Protein AF-A0A7C7MX65-F1 (afdb_monomer_lite)

Foldseek 3Di:
DDPDPPDPPPQQFDWADDPPDTDTDGLVQFDDWFFDPQWIWTQGPVGIGIDSHGPVVVVVVDDCVSDDDPDPGD

Structure (mmCIF, N/CA/C/O backbone):
data_AF-A0A7C7MX65-F1
#
_entry.id   AF-A0A7C7MX65-F1
#
loop_
_atom_site.group_PDB
_atom_site.id
_atom_site.type_symbol
_atom_site.label_atom_id
_atom_site.label_alt_id
_atom_site.label_comp_id
_atom_site.label_asym_id
_atom_site.label_entity_id
_atom_site.label_seq_id
_atom_site.pdbx_PDB_ins_code
_atom_site.Cartn_x
_atom_site.Cartn_y
_atom_site.Cartn_z
_atom_site.occupancy
_atom_site.B_iso_or_equiv
_atom_site.auth_seq_id
_atom_site.auth_comp_id
_atom_site.auth_asym_id
_atom_site.auth_atom_id
_atom_site.pdbx_PDB_model_num
ATOM 1 N N . MET A 1 1 ? 1.117 35.053 -7.537 1.00 39.41 1 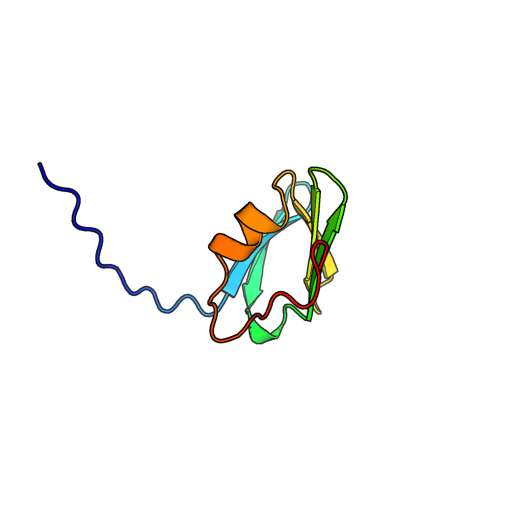MET A N 1
ATOM 2 C CA . MET A 1 1 ? 0.050 34.050 -7.755 1.00 39.41 1 MET A CA 1
ATOM 3 C C . MET A 1 1 ? 0.175 32.986 -6.669 1.00 39.41 1 MET A C 1
ATOM 5 O O . MET A 1 1 ? 1.143 32.240 -6.680 1.00 39.41 1 MET A O 1
ATOM 9 N N . LYS A 1 2 ? -0.709 32.995 -5.664 1.00 36.50 2 LYS A N 1
ATOM 10 C CA . LYS A 1 2 ? -0.675 32.058 -4.528 1.00 36.50 2 LYS A CA 1
ATOM 11 C C . LYS A 1 2 ? -1.483 30.812 -4.910 1.00 36.50 2 LYS A C 1
ATOM 13 O O . LYS A 1 2 ? -2.685 30.931 -5.128 1.00 36.50 2 LYS A O 1
ATOM 18 N N . LYS A 1 3 ? -0.844 29.645 -5.038 1.00 35.94 3 LYS A N 1
ATOM 19 C CA . LYS A 1 3 ? -1.552 28.368 -5.230 1.00 35.94 3 LYS A CA 1
ATOM 20 C C . LYS A 1 3 ? -2.139 27.931 -3.884 1.00 35.94 3 LYS A C 1
ATOM 22 O O . LYS A 1 3 ? -1.488 27.238 -3.115 1.00 35.94 3 LYS A O 1
ATOM 27 N N . ASN A 1 4 ? -3.356 28.387 -3.600 1.00 38.88 4 ASN A N 1
ATOM 28 C CA . ASN A 1 4 ? -4.211 27.813 -2.566 1.00 38.88 4 ASN A CA 1
ATOM 29 C C . ASN A 1 4 ? -4.862 26.558 -3.158 1.00 38.88 4 ASN A C 1
ATOM 31 O O . ASN A 1 4 ? -5.817 26.668 -3.921 1.00 38.88 4 ASN A O 1
ATOM 35 N N . THR A 1 5 ? -4.360 25.372 -2.829 1.00 41.00 5 THR A N 1
ATOM 36 C CA . THR A 1 5 ? -5.058 24.112 -3.124 1.00 41.00 5 THR A CA 1
ATOM 37 C C . THR A 1 5 ? -5.647 23.552 -1.838 1.00 41.00 5 THR A C 1
ATOM 39 O O . THR A 1 5 ? -5.227 22.512 -1.34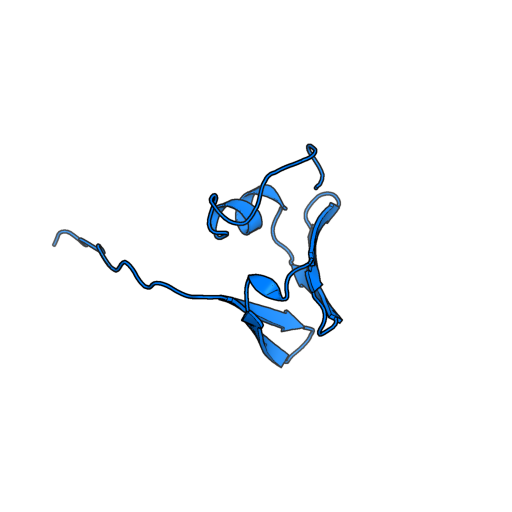2 1.00 41.00 5 THR A O 1
ATOM 42 N N . ASN A 1 6 ? -6.652 24.251 -1.305 1.00 48.09 6 ASN A N 1
ATOM 43 C CA . ASN A 1 6 ? -7.685 23.593 -0.512 1.00 48.09 6 ASN A CA 1
ATOM 44 C C . ASN A 1 6 ? -8.561 22.816 -1.499 1.00 48.09 6 ASN A C 1
ATOM 46 O O . ASN A 1 6 ? -9.522 23.349 -2.045 1.00 48.09 6 ASN A O 1
ATOM 50 N N . SER A 1 7 ? -8.198 21.568 -1.765 1.00 44.44 7 SER A N 1
ATOM 51 C CA . SER A 1 7 ? -9.102 20.605 -2.383 1.00 44.44 7 SER A CA 1
ATOM 52 C C . SER A 1 7 ? -9.128 19.395 -1.472 1.00 44.44 7 SER A C 1
ATOM 54 O O . SER A 1 7 ? -8.281 18.509 -1.553 1.00 44.44 7 SER A O 1
ATOM 56 N N . VAL A 1 8 ? -10.084 19.411 -0.544 1.00 48.06 8 VAL A N 1
ATOM 57 C CA . VAL A 1 8 ? -10.510 18.231 0.205 1.00 48.06 8 VAL A CA 1
ATOM 58 C C . VAL A 1 8 ? -11.203 17.319 -0.805 1.00 48.06 8 VAL A C 1
ATOM 60 O O . VAL A 1 8 ? -12.424 17.245 -0.870 1.00 48.06 8 VAL A O 1
ATOM 63 N N . ASN A 1 9 ? -10.421 16.670 -1.662 1.00 45.69 9 ASN A N 1
ATOM 64 C CA . ASN A 1 9 ? -10.915 15.526 -2.396 1.00 45.69 9 ASN A CA 1
ATOM 65 C C . ASN A 1 9 ? -10.911 14.380 -1.397 1.00 45.69 9 ASN A C 1
ATOM 67 O O . ASN A 1 9 ? -9.856 13.883 -1.012 1.00 45.69 9 ASN A O 1
ATOM 71 N N . SER A 1 10 ? -12.098 13.984 -0.948 1.00 55.69 10 SER A N 1
ATOM 72 C CA . SER A 1 10 ? -12.315 12.725 -0.241 1.00 55.69 10 SER A CA 1
ATOM 73 C C . SER A 1 10 ? -12.083 11.563 -1.212 1.00 55.69 10 SER A C 1
ATOM 75 O O . SER A 1 10 ? -13.014 10.842 -1.568 1.00 55.69 10 SER A O 1
ATOM 77 N N . THR A 1 11 ? -10.858 11.410 -1.718 1.00 61.88 11 THR A N 1
ATOM 78 C CA . THR A 1 11 ? -10.472 10.225 -2.473 1.00 61.88 11 THR A CA 1
ATOM 79 C C . THR A 1 11 ? -10.604 9.046 -1.520 1.00 61.88 11 THR A C 1
ATOM 81 O O . THR A 1 11 ? -10.004 9.017 -0.452 1.00 61.88 11 THR A O 1
ATOM 84 N N . LYS A 1 12 ? -11.469 8.088 -1.859 1.00 83.44 12 LYS A N 1
ATOM 85 C CA . LYS A 1 12 ? -11.687 6.869 -1.062 1.00 83.44 12 LYS A CA 1
ATOM 86 C C . LYS A 1 12 ? -10.694 5.760 -1.429 1.00 83.44 12 LYS A C 1
ATOM 88 O O . LYS A 1 12 ? -10.914 4.608 -1.074 1.00 83.44 12 LYS A O 1
ATOM 93 N N . GLY A 1 13 ? -9.635 6.104 -2.155 1.00 85.88 13 GLY A N 1
ATOM 94 C CA . GLY A 1 13 ? -8.679 5.185 -2.754 1.00 85.88 13 GLY A CA 1
ATOM 95 C C . GLY A 1 13 ? -7.596 5.921 -3.533 1.00 85.88 13 GLY A C 1
ATOM 96 O O . GLY A 1 13 ? -7.618 7.153 -3.633 1.00 85.88 13 GLY A O 1
ATOM 97 N N . MET A 1 14 ? -6.675 5.154 -4.103 1.00 85.44 14 MET A N 1
ATOM 98 C CA . MET A 1 14 ? -5.528 5.631 -4.872 1.00 85.44 14 MET A CA 1
ATOM 99 C C . MET A 1 14 ? -5.301 4.772 -6.114 1.00 85.44 14 MET A C 1
ATOM 101 O O . MET A 1 14 ? -5.731 3.625 -6.183 1.00 85.44 14 MET A O 1
ATOM 105 N N . TYR A 1 15 ? -4.629 5.348 -7.107 1.00 85.44 15 TYR A N 1
ATOM 106 C CA . TYR A 1 15 ? -4.226 4.616 -8.300 1.00 85.44 15 TYR A CA 1
ATOM 107 C C . TYR A 1 15 ? -2.906 3.896 -8.038 1.00 85.44 15 TYR A C 1
ATOM 109 O O . TYR A 1 15 ? -1.894 4.549 -7.775 1.00 85.44 15 TYR A O 1
ATOM 117 N N . LEU A 1 16 ? -2.933 2.568 -8.124 1.00 85.06 16 LEU A N 1
ATOM 118 C CA . LEU A 1 16 ? -1.777 1.699 -8.004 1.00 85.06 16 LEU A CA 1
ATOM 119 C C . LEU A 1 16 ? -1.287 1.277 -9.387 1.00 85.06 16 LEU A C 1
ATOM 121 O O . LEU A 1 16 ? -2.070 0.859 -10.239 1.00 85.06 16 LEU A O 1
ATOM 125 N N . LYS A 1 17 ? 0.017 1.419 -9.635 1.00 80.62 17 LYS A N 1
ATOM 126 C CA . LYS A 1 17 ? 0.634 0.988 -10.892 1.00 80.62 17 LYS A CA 1
ATOM 127 C C . LYS A 1 17 ? 1.155 -0.437 -10.732 1.00 80.62 17 LYS A C 1
ATOM 129 O O . LYS A 1 17 ? 1.948 -0.700 -9.835 1.00 80.62 17 LYS A O 1
ATOM 134 N N . ASN A 1 18 ? 0.742 -1.335 -11.619 1.00 77.00 18 ASN A N 1
ATOM 135 C CA . ASN A 1 18 ? 1.281 -2.684 -11.732 1.00 77.00 18 ASN A CA 1
ATOM 136 C C . ASN A 1 18 ? 1.798 -2.895 -13.157 1.00 77.00 18 ASN A C 1
ATOM 138 O O . ASN A 1 18 ? 1.011 -2.924 -14.105 1.00 77.00 18 ASN A O 1
ATOM 142 N N . ASN A 1 19 ? 3.119 -3.011 -13.311 1.00 72.31 19 ASN A N 1
ATOM 143 C CA . ASN A 1 19 ? 3.799 -3.067 -14.608 1.00 72.31 19 ASN A CA 1
ATOM 144 C C . ASN A 1 19 ? 3.384 -1.895 -15.526 1.00 72.31 19 ASN A C 1
ATOM 146 O O . ASN A 1 19 ? 3.811 -0.761 -15.298 1.00 72.31 19 ASN A O 1
ATOM 150 N N . ASP A 1 20 ? 2.518 -2.150 -16.511 1.00 75.88 20 ASP A N 1
ATOM 151 C CA . ASP A 1 20 ? 2.013 -1.173 -17.488 1.00 75.88 20 ASP A CA 1
ATOM 152 C C . ASP A 1 20 ? 0.559 -0.736 -17.246 1.00 75.88 20 ASP A C 1
ATOM 154 O O . ASP A 1 20 ? 0.038 0.131 -17.949 1.00 75.88 20 ASP A O 1
ATOM 158 N N . HIS A 1 21 ? -0.101 -1.299 -16.234 1.00 79.12 21 HIS A N 1
ATOM 159 C CA . HIS A 1 21 ? -1.493 -1.006 -15.921 1.00 79.12 21 HIS A CA 1
ATOM 160 C C . HIS A 1 21 ? -1.601 -0.115 -14.686 1.00 79.12 21 HIS A C 1
ATOM 162 O O . HIS A 1 21 ? -0.945 -0.334 -13.668 1.00 79.12 21 HIS A O 1
ATOM 168 N N . LEU A 1 22 ? -2.446 0.909 -14.789 1.00 84.06 22 LEU A N 1
ATOM 169 C CA . LEU A 1 22 ? -2.856 1.734 -13.662 1.00 84.06 22 LEU A CA 1
ATOM 170 C C . LEU A 1 22 ? -4.231 1.251 -13.203 1.00 84.06 22 LEU A C 1
ATOM 172 O O . LEU A 1 22 ? -5.186 1.279 -13.978 1.00 84.06 22 LEU A O 1
ATOM 176 N N . GLU A 1 23 ? -4.334 0.830 -11.953 1.00 86.38 23 GLU A N 1
ATOM 177 C CA . GLU A 1 23 ? -5.565 0.317 -11.364 1.00 86.38 23 GLU A CA 1
ATOM 178 C C . GLU A 1 23 ? -6.000 1.207 -10.202 1.00 86.38 23 GLU A C 1
ATOM 180 O O . GLU A 1 23 ? -5.182 1.636 -9.395 1.00 86.38 23 GLU A O 1
ATOM 185 N N . TYR A 1 24 ? -7.292 1.519 -10.108 1.00 88.50 24 TYR A N 1
ATOM 186 C CA . TYR A 1 24 ? -7.820 2.260 -8.966 1.00 88.50 24 TYR A CA 1
ATOM 187 C C . TYR A 1 24 ? -8.174 1.297 -7.834 1.00 88.50 24 TYR A C 1
ATOM 189 O O . TYR A 1 24 ? -9.056 0.458 -8.000 1.00 88.50 24 TYR A O 1
ATOM 197 N N . VAL A 1 25 ? -7.543 1.463 -6.671 1.00 88.31 25 VAL A N 1
ATOM 198 C CA . VAL A 1 25 ? -7.787 0.635 -5.486 1.00 88.31 25 VAL A CA 1
ATOM 199 C C . VAL A 1 25 ? -8.346 1.491 -4.356 1.00 88.31 25 VAL A C 1
ATOM 201 O O . VAL A 1 25 ? -7.777 2.516 -3.973 1.00 88.31 25 VAL A O 1
ATOM 204 N N . GLY A 1 26 ? -9.487 1.069 -3.810 1.00 90.88 26 GLY A N 1
ATOM 205 C CA . GLY A 1 26 ? -10.094 1.692 -2.639 1.00 90.88 26 GLY A CA 1
ATOM 206 C C . GLY A 1 26 ? -9.234 1.494 -1.390 1.00 90.88 26 GLY A C 1
ATOM 207 O O . GLY A 1 26 ? -8.715 0.408 -1.160 1.00 90.88 26 GLY A O 1
ATOM 208 N N . PHE A 1 27 ? -9.133 2.506 -0.527 1.00 89.31 27 PHE A N 1
ATOM 209 C CA . PHE A 1 27 ? -8.433 2.384 0.756 1.00 89.31 27 PHE A CA 1
ATOM 210 C C . PHE A 1 27 ? -8.932 1.217 1.628 1.00 89.31 27 PHE A C 1
ATOM 212 O O . PHE A 1 27 ? -8.087 0.562 2.225 1.00 89.31 27 PHE A O 1
ATOM 219 N N . PRO A 1 28 ? -10.242 0.887 1.678 1.00 89.25 28 PRO A N 1
ATOM 220 C CA . PRO A 1 28 ? -10.729 -0.289 2.412 1.00 89.25 28 PRO A CA 1
ATOM 221 C C . PRO A 1 28 ? -10.305 -1.647 1.826 1.00 89.25 28 PRO A C 1
ATOM 223 O O . PRO A 1 28 ? -10.503 -2.680 2.469 1.00 89.25 28 PRO A O 1
ATOM 226 N N . ASP A 1 29 ? -9.788 -1.666 0.597 1.00 90.94 29 ASP A N 1
ATOM 227 C CA . ASP A 1 29 ? -9.294 -2.875 -0.065 1.00 90.94 29 ASP A CA 1
ATOM 228 C C . ASP A 1 29 ? -7.776 -3.026 0.046 1.00 90.94 29 ASP A C 1
ATOM 230 O O . ASP A 1 29 ? -7.260 -4.110 -0.228 1.00 90.94 29 ASP A O 1
ATOM 234 N N . ILE A 1 30 ? -7.078 -1.983 0.506 1.00 91.81 30 ILE A N 1
ATOM 235 C CA . ILE A 1 30 ? -5.672 -2.055 0.898 1.00 91.81 30 ILE A CA 1
ATOM 236 C C . ILE A 1 30 ? -5.599 -2.698 2.283 1.00 91.81 30 ILE A C 1
ATOM 238 O O . ILE A 1 30 ? -6.210 -2.224 3.239 1.00 91.81 30 ILE A O 1
ATOM 242 N N . LEU A 1 31 ? -4.845 -3.786 2.384 1.00 91.50 31 LEU A N 1
ATOM 243 C CA . LEU A 1 31 ? -4.684 -4.560 3.610 1.00 91.50 31 LEU A CA 1
ATOM 244 C C . LEU A 1 31 ? -3.558 -3.986 4.468 1.00 91.50 31 LEU A C 1
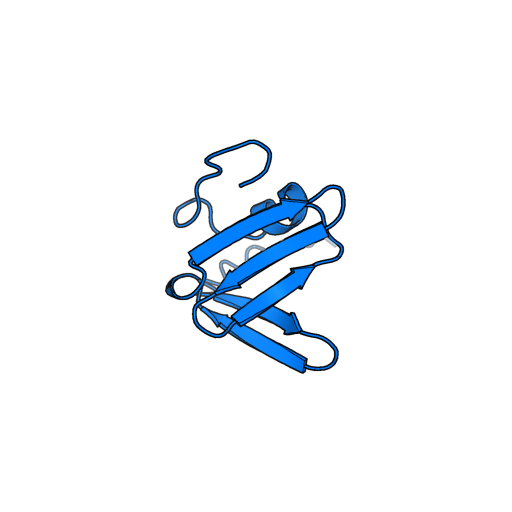ATOM 246 O O . LEU A 1 31 ? -3.757 -3.703 5.646 1.00 91.50 31 LEU A O 1
ATOM 250 N N . TYR A 1 32 ? -2.375 -3.820 3.878 1.00 90.38 32 TYR A N 1
ATOM 251 C CA . TYR A 1 32 ? -1.207 -3.232 4.528 1.00 90.38 32 TYR A CA 1
ATOM 252 C C . TYR A 1 32 ? -0.162 -2.826 3.488 1.00 90.38 32 TYR A C 1
ATOM 254 O O . TYR A 1 32 ? -0.241 -3.185 2.311 1.00 90.38 32 TYR A O 1
ATOM 262 N N . LEU A 1 33 ? 0.831 -2.065 3.936 1.00 90.94 33 LEU A N 1
ATOM 263 C CA . LEU A 1 33 ? 1.995 -1.704 3.145 1.00 90.94 33 LEU A CA 1
ATOM 264 C C . LEU A 1 33 ? 3.235 -2.317 3.789 1.00 90.94 33 LEU A C 1
ATOM 266 O O . LEU A 1 33 ? 3.287 -2.508 5.003 1.00 90.94 33 LEU A O 1
ATOM 270 N N . LYS A 1 34 ? 4.231 -2.645 2.973 1.00 90.06 34 LYS A N 1
ATOM 271 C CA . LYS A 1 34 ? 5.518 -3.161 3.436 1.00 90.06 34 LYS A CA 1
ATOM 272 C C . LYS A 1 34 ? 6.634 -2.408 2.738 1.00 90.06 34 LYS A C 1
ATOM 274 O O . LYS A 1 34 ? 6.728 -2.441 1.516 1.00 90.06 34 LYS A O 1
ATOM 279 N N . GLY A 1 35 ? 7.492 -1.757 3.511 1.00 90.00 35 GLY A N 1
ATOM 280 C CA . GLY A 1 35 ? 8.732 -1.196 2.983 1.00 90.00 35 GLY A CA 1
ATOM 281 C C . GLY A 1 35 ? 9.783 -2.287 2.806 1.00 90.00 35 GLY A C 1
ATOM 282 O O . GLY A 1 35 ? 9.904 -3.164 3.648 1.00 90.00 35 GLY A O 1
ATOM 283 N N . GLU A 1 36 ? 10.574 -2.246 1.745 1.00 85.75 36 GLU A N 1
ATOM 284 C CA . GLU A 1 36 ? 11.822 -3.002 1.635 1.00 85.75 36 GLU A CA 1
ATOM 285 C C . GLU A 1 36 ? 12.885 -2.097 1.009 1.00 85.75 36 GLU A C 1
ATOM 287 O O . GLU A 1 36 ? 12.920 -1.871 -0.201 1.00 85.75 36 GLU A O 1
ATOM 292 N N . ASN A 1 37 ? 13.769 -1.558 1.854 1.00 82.19 37 ASN A N 1
ATOM 293 C CA . ASN A 1 37 ? 14.789 -0.577 1.477 1.00 82.19 37 ASN A CA 1
ATOM 294 C C . ASN A 1 37 ? 14.184 0.671 0.802 1.00 82.19 37 ASN A C 1
ATOM 296 O O . ASN A 1 37 ? 13.639 1.536 1.485 1.00 82.19 37 ASN A O 1
ATOM 300 N N . ASN A 1 38 ? 14.282 0.753 -0.528 1.00 84.38 38 ASN A N 1
ATOM 301 C CA . ASN A 1 38 ? 13.809 1.872 -1.350 1.00 84.38 38 ASN A CA 1
ATOM 302 C C . ASN A 1 38 ? 12.505 1.558 -2.091 1.00 84.38 38 ASN A C 1
ATOM 304 O O . ASN A 1 38 ? 12.045 2.371 -2.886 1.00 84.38 38 ASN A O 1
ATOM 308 N N . TYR A 1 39 ? 11.940 0.378 -1.854 1.00 87.44 39 TYR A N 1
ATOM 309 C CA . TYR A 1 39 ? 10.695 -0.051 -2.462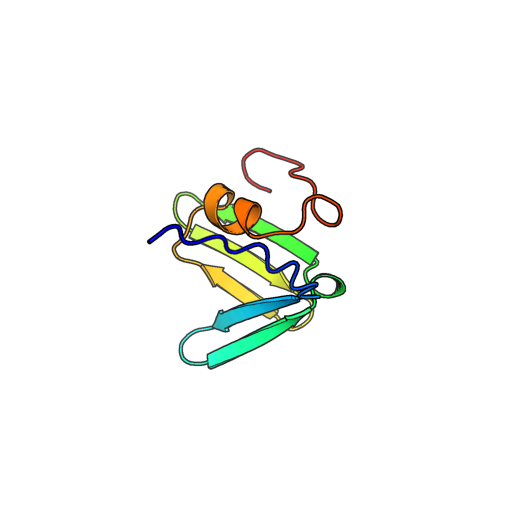 1.00 87.44 39 TYR A CA 1
ATOM 310 C C . TYR A 1 39 ? 9.609 -0.163 -1.403 1.00 87.44 39 TYR A C 1
ATOM 312 O O . TYR A 1 39 ? 9.879 -0.384 -0.219 1.00 87.44 39 TYR A O 1
ATOM 320 N N . CYS A 1 40 ? 8.367 -0.027 -1.836 1.00 89.75 40 CYS A N 1
ATOM 321 C CA . CYS A 1 40 ? 7.199 -0.238 -1.003 1.00 89.75 40 CYS A CA 1
ATOM 322 C C . CYS A 1 40 ? 6.230 -1.146 -1.747 1.00 89.75 40 CYS A C 1
ATOM 324 O O . CYS A 1 40 ? 5.857 -0.856 -2.878 1.00 89.75 40 CYS A O 1
ATOM 326 N N . THR A 1 41 ? 5.807 -2.236 -1.124 1.00 91.00 41 THR A N 1
ATOM 327 C CA . THR A 1 41 ? 4.764 -3.100 -1.672 1.00 91.00 41 THR A CA 1
ATOM 328 C C . THR A 1 41 ? 3.449 -2.782 -0.981 1.00 91.00 41 THR A C 1
ATOM 330 O O . THR A 1 41 ? 3.344 -2.871 0.245 1.00 91.00 41 THR A O 1
ATOM 333 N N . VAL A 1 42 ? 2.441 -2.414 -1.767 1.00 91.44 42 VAL A N 1
ATOM 334 C CA . VAL A 1 42 ? 1.061 -2.242 -1.309 1.00 91.44 42 VAL A CA 1
ATOM 335 C C . VAL A 1 42 ? 0.334 -3.561 -1.521 1.00 91.44 42 VAL A C 1
ATOM 337 O O . VAL A 1 42 ? 0.182 -4.002 -2.658 1.00 91.44 42 VAL A O 1
ATOM 340 N N . TYR A 1 43 ? -0.110 -4.180 -0.432 1.00 91.69 43 TYR A N 1
ATOM 341 C CA . TYR A 1 43 ? -0.891 -5.411 -0.466 1.00 91.69 43 TYR A CA 1
ATOM 342 C C . TYR A 1 43 ? -2.370 -5.048 -0.424 1.00 91.69 43 TYR A C 1
ATOM 344 O O . TYR A 1 43 ? -2.846 -4.471 0.558 1.00 91.69 43 TYR A O 1
ATOM 352 N N . ALA A 1 44 ? -3.104 -5.377 -1.480 1.00 92.50 44 ALA A N 1
ATOM 353 C CA . ALA A 1 44 ? -4.542 -5.168 -1.570 1.00 92.50 44 ALA A CA 1
ATOM 354 C C . ALA A 1 44 ? -5.261 -6.472 -1.923 1.00 92.50 44 ALA A C 1
ATOM 356 O O . ALA A 1 44 ? -4.655 -7.449 -2.354 1.00 92.50 44 ALA A O 1
ATOM 357 N N . LYS A 1 45 ? -6.587 -6.496 -1.773 1.00 91.88 45 LYS A N 1
ATOM 358 C CA . LYS A 1 45 ? -7.397 -7.670 -2.150 1.00 91.88 45 LYS A CA 1
ATOM 359 C C . LYS A 1 45 ? -7.310 -8.011 -3.642 1.00 91.88 45 LYS A C 1
ATOM 361 O O . LYS A 1 45 ? -7.507 -9.167 -4.002 1.00 91.88 45 LYS A O 1
ATOM 366 N N . SER A 1 46 ? -7.064 -7.014 -4.492 1.00 88.12 46 SER A N 1
ATOM 367 C CA . SER A 1 46 ? -6.887 -7.173 -5.941 1.00 88.12 46 SER A CA 1
ATOM 368 C C . SER A 1 46 ? -5.509 -7.728 -6.317 1.00 88.12 46 SER A C 1
ATOM 370 O O . SER A 1 46 ? -5.368 -8.317 -7.386 1.00 88.12 46 SER A O 1
ATOM 372 N N . GLY A 1 47 ? -4.509 -7.581 -5.443 1.00 88.81 47 GLY A N 1
ATOM 373 C CA . GLY A 1 47 ? -3.146 -8.050 -5.662 1.00 88.81 47 GLY A CA 1
ATOM 374 C C . GLY A 1 47 ? -2.094 -7.176 -4.984 1.00 88.81 47 GLY A C 1
ATOM 375 O O . GLY A 1 47 ? -2.407 -6.288 -4.185 1.00 88.81 47 GLY A O 1
ATOM 376 N N . ASP A 1 48 ? -0.839 -7.430 -5.349 1.00 90.44 48 ASP A N 1
ATOM 377 C CA . ASP A 1 48 ? 0.333 -6.765 -4.784 1.00 90.44 48 ASP A CA 1
ATOM 378 C C . ASP A 1 48 ? 0.910 -5.763 -5.790 1.00 90.44 48 ASP A C 1
ATOM 380 O O . ASP A 1 48 ? 1.108 -6.085 -6.965 1.00 90.44 48 ASP A O 1
ATOM 384 N N . TYR A 1 49 ? 1.210 -4.550 -5.323 1.00 90.25 49 TYR A N 1
ATOM 385 C CA . TYR A 1 49 ? 1.674 -3.445 -6.164 1.00 90.25 49 TYR A CA 1
ATOM 386 C C . TYR A 1 49 ? 3.014 -2.918 -5.656 1.00 90.25 49 TYR A C 1
ATOM 388 O O . TYR A 1 49 ? 3.099 -2.399 -4.542 1.00 90.25 49 TYR A O 1
ATOM 396 N N . LEU A 1 50 ? 4.060 -3.035 -6.477 1.00 88.38 50 LEU A N 1
ATOM 397 C CA . LEU A 1 50 ? 5.407 -2.578 -6.138 1.00 88.38 50 LEU A CA 1
ATOM 398 C C . LEU A 1 50 ? 5.611 -1.112 -6.538 1.00 88.38 50 LEU A C 1
ATOM 400 O O . LEU A 1 50 ? 5.515 -0.747 -7.709 1.00 88.38 50 LEU A O 1
ATOM 404 N N . TYR A 1 51 ? 5.964 -0.291 -5.559 1.00 86.06 51 TYR A N 1
ATOM 405 C CA . TYR A 1 51 ? 6.356 1.101 -5.716 1.00 86.06 51 TYR A CA 1
ATOM 406 C C . TYR A 1 51 ? 7.865 1.252 -5.597 1.00 86.06 51 TYR A C 1
ATOM 408 O O . TYR A 1 51 ? 8.495 0.669 -4.718 1.00 86.06 51 TYR A O 1
ATOM 416 N N . ASN A 1 52 ? 8.421 2.122 -6.438 1.00 84.38 52 ASN A N 1
ATOM 417 C CA . ASN A 1 52 ? 9.818 2.563 -6.372 1.00 84.38 52 ASN A CA 1
ATOM 418 C C . ASN A 1 52 ? 10.028 3.720 -5.376 1.00 84.38 52 ASN A C 1
ATOM 420 O O . ASN A 1 52 ? 11.041 4.412 -5.440 1.00 84.38 52 ASN A O 1
ATOM 424 N N . GLU A 1 53 ? 9.039 3.973 -4.523 1.00 84.44 53 GLU A N 1
ATOM 425 C CA . GLU A 1 53 ? 9.065 4.992 -3.479 1.00 84.44 53 GLU A CA 1
ATOM 426 C C . GLU A 1 53 ? 9.189 4.308 -2.118 1.00 84.44 53 GLU A C 1
ATOM 428 O O . GLU A 1 53 ? 8.714 3.185 -1.916 1.00 84.44 53 GLU A O 1
ATOM 433 N N . SER A 1 54 ? 9.802 4.998 -1.160 1.00 87.19 54 SER A N 1
ATOM 434 C CA . SER A 1 54 ? 9.921 4.482 0.199 1.00 87.19 54 SER A CA 1
ATOM 435 C C . SER A 1 54 ? 8.553 4.393 0.882 1.00 87.19 54 SER A C 1
ATOM 437 O O . SER A 1 54 ? 7.642 5.181 0.614 1.00 87.19 54 SER A O 1
ATOM 439 N N . LEU A 1 55 ? 8.417 3.486 1.857 1.00 86.94 55 LEU A N 1
ATOM 440 C CA . LEU A 1 55 ? 7.196 3.361 2.668 1.00 86.94 55 LEU A CA 1
ATOM 441 C C . LEU A 1 55 ? 6.750 4.707 3.254 1.00 86.94 55 LEU A C 1
ATOM 443 O O . LEU A 1 55 ? 5.561 4.999 3.305 1.00 86.94 55 LEU A O 1
ATOM 447 N N . LYS A 1 56 ? 7.702 5.551 3.662 1.00 85.19 56 LYS A N 1
ATOM 448 C CA . LYS A 1 56 ? 7.428 6.870 4.237 1.00 85.19 56 LYS A CA 1
ATOM 449 C C . LYS A 1 56 ? 6.767 7.821 3.235 1.00 85.19 56 LYS A C 1
ATOM 451 O O . LYS A 1 56 ? 5.883 8.584 3.622 1.00 85.19 56 LYS A O 1
ATOM 456 N N . GLU A 1 57 ? 7.193 7.790 1.977 1.00 86.00 57 GLU A N 1
ATOM 457 C CA . GLU A 1 57 ? 6.642 8.626 0.904 1.00 86.00 57 GLU A CA 1
ATOM 458 C C . GLU A 1 57 ? 5.239 8.166 0.507 1.00 86.00 57 GLU A C 1
ATOM 460 O O . GLU A 1 57 ? 4.335 8.993 0.383 1.00 86.00 57 GLU A O 1
ATOM 465 N N . VAL A 1 58 ? 5.026 6.851 0.402 1.00 84.88 58 VAL A N 1
ATOM 466 C CA . VAL A 1 58 ? 3.702 6.284 0.105 1.00 84.88 58 VAL A CA 1
ATOM 467 C C . VAL A 1 58 ? 2.739 6.512 1.277 1.00 84.88 58 VAL A C 1
ATOM 469 O O . VAL A 1 58 ? 1.613 6.971 1.085 1.00 84.88 58 VAL A O 1
ATOM 472 N N . ALA A 1 59 ? 3.190 6.295 2.516 1.00 85.06 59 ALA A N 1
ATOM 473 C CA . ALA A 1 59 ? 2.381 6.511 3.714 1.00 85.06 59 ALA A CA 1
ATOM 474 C C . ALA A 1 59 ? 1.984 7.981 3.918 1.00 85.06 59 ALA A C 1
ATOM 476 O O . ALA A 1 59 ? 0.917 8.256 4.464 1.00 85.06 59 ALA A O 1
ATOM 477 N N . ALA A 1 60 ? 2.790 8.941 3.451 1.00 84.94 60 ALA A N 1
ATOM 478 C CA . ALA A 1 60 ? 2.435 10.360 3.496 1.00 84.94 60 ALA A CA 1
ATOM 479 C C . ALA A 1 60 ? 1.223 10.711 2.610 1.00 84.94 60 ALA A C 1
ATOM 481 O O . ALA A 1 60 ? 0.555 11.714 2.864 1.00 84.94 60 ALA A O 1
ATOM 482 N N . GLN A 1 61 ? 0.934 9.889 1.597 1.00 82.75 61 GLN A N 1
ATOM 483 C CA . GLN A 1 61 ? -0.213 10.039 0.696 1.00 82.75 61 GLN A CA 1
ATOM 484 C C . GLN A 1 61 ? -1.467 9.326 1.228 1.00 82.75 61 GLN A C 1
ATOM 486 O O . GLN A 1 61 ? -2.572 9.572 0.740 1.00 82.75 61 GLN A O 1
ATOM 491 N N . LEU A 1 62 ? -1.310 8.454 2.230 1.00 84.62 62 LEU A N 1
ATOM 492 C CA . LEU A 1 62 ? -2.409 7.715 2.833 1.00 84.62 62 LEU A CA 1
ATOM 493 C C . LEU A 1 62 ? -3.149 8.553 3.886 1.00 84.62 62 LEU A C 1
ATOM 495 O O . LEU A 1 62 ? -2.548 9.323 4.646 1.00 84.62 62 LEU A O 1
ATOM 499 N N . PRO A 1 63 ? -4.473 8.382 3.995 1.00 84.44 63 PRO A N 1
ATOM 500 C CA . PRO A 1 63 ? -5.254 9.051 5.018 1.00 84.44 63 PRO A CA 1
ATOM 501 C C .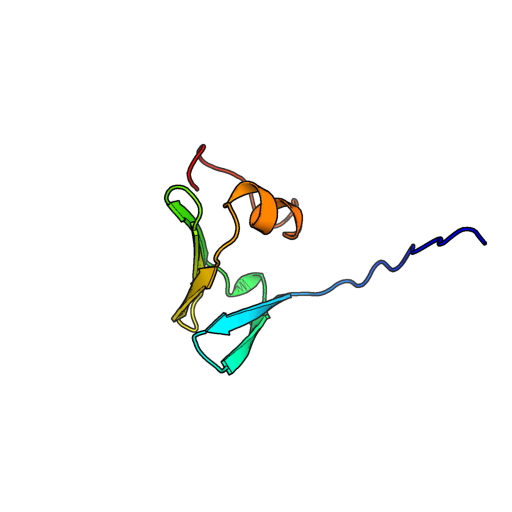 PRO A 1 63 ? -4.962 8.439 6.401 1.00 84.44 63 PRO A C 1
ATOM 503 O O . PRO A 1 63 ? -5.242 7.272 6.676 1.00 84.44 63 PRO A O 1
ATOM 506 N N . LYS A 1 64 ? -4.415 9.261 7.304 1.00 82.44 64 LYS A N 1
ATOM 507 C CA . LYS A 1 64 ? -3.947 8.865 8.652 1.00 82.44 64 LYS A CA 1
ATOM 508 C C . LYS A 1 64 ? -5.028 8.315 9.589 1.00 82.44 64 LYS A C 1
ATOM 510 O O . LYS A 1 64 ? -4.714 7.797 10.651 1.00 82.44 64 LYS A O 1
ATOM 515 N N . ASN A 1 65 ? -6.300 8.486 9.243 1.00 84.38 65 ASN A N 1
ATOM 516 C CA . ASN A 1 65 ? -7.425 7.937 9.998 1.00 84.38 65 ASN A CA 1
ATOM 517 C C . ASN A 1 65 ? -7.740 6.477 9.630 1.00 84.38 65 ASN A C 1
ATOM 519 O O . ASN A 1 65 ? -8.495 5.841 10.357 1.00 84.38 65 ASN A O 1
ATOM 523 N N . LEU A 1 66 ? -7.209 5.969 8.511 1.00 82.88 66 LEU A N 1
ATOM 524 C CA . LEU A 1 66 ? -7.407 4.589 8.055 1.00 82.88 66 LEU A CA 1
ATOM 525 C C . LEU A 1 66 ? -6.144 3.738 8.202 1.00 82.88 66 LEU A C 1
ATOM 527 O O . LEU A 1 66 ? -6.249 2.534 8.404 1.00 82.88 66 LEU A O 1
ATOM 531 N N . PHE A 1 67 ? -4.967 4.359 8.123 1.00 85.50 67 PHE A N 1
ATOM 532 C CA . PHE A 1 67 ? -3.685 3.664 8.179 1.00 85.50 67 PHE A CA 1
ATOM 533 C C . PHE A 1 67 ? -2.884 4.110 9.397 1.00 85.50 67 PHE A C 1
ATOM 535 O O . PHE A 1 67 ? -2.733 5.307 9.650 1.00 85.50 67 PHE A O 1
ATOM 542 N N . ILE A 1 68 ? -2.342 3.134 10.122 1.00 84.00 68 ILE A N 1
ATOM 543 C CA . ILE A 1 68 ? -1.397 3.351 11.215 1.00 84.00 68 ILE A CA 1
ATOM 544 C C . ILE A 1 68 ? -0.074 2.685 10.853 1.00 84.00 68 ILE A C 1
ATOM 546 O O . ILE A 1 68 ? -0.057 1.553 10.374 1.00 84.00 68 ILE A O 1
ATOM 550 N N . GLN A 1 69 ? 1.033 3.383 11.089 1.00 80.19 69 GLN A N 1
ATOM 551 C CA . GLN A 1 69 ? 2.352 2.781 10.960 1.00 80.19 69 GLN A CA 1
ATOM 552 C C . GLN A 1 69 ? 2.588 1.905 12.191 1.00 80.19 69 GLN A C 1
ATOM 554 O O . GLN A 1 69 ? 2.718 2.417 13.304 1.00 80.19 69 GLN A O 1
ATOM 559 N N . SER A 1 70 ? 2.592 0.589 11.995 1.00 78.81 70 SER A N 1
ATOM 560 C CA . SER A 1 70 ? 2.755 -0.367 13.096 1.00 78.81 70 SER A CA 1
ATOM 561 C C . SER A 1 70 ? 4.232 -0.644 13.373 1.00 78.81 70 SER A C 1
ATOM 563 O O . SER A 1 70 ? 4.598 -0.988 14.495 1.00 78.81 70 SER A O 1
ATOM 565 N N . HIS A 1 71 ? 5.094 -0.477 12.364 1.00 80.06 71 HIS A N 1
ATOM 566 C CA . HIS A 1 71 ? 6.533 -0.675 12.484 1.00 80.06 71 HIS A CA 1
ATOM 567 C C . HIS A 1 71 ? 7.308 0.245 11.529 1.00 80.06 71 HIS A C 1
ATOM 569 O O . HIS A 1 71 ? 6.775 0.802 10.574 1.00 80.06 71 HIS A O 1
ATOM 575 N N . SER A 1 72 ? 8.624 0.354 11.705 1.00 71.31 72 SER A N 1
ATOM 576 C CA . SER A 1 72 ? 9.493 1.111 10.788 1.00 71.31 72 SER A CA 1
ATOM 577 C C . SER A 1 72 ? 9.450 0.611 9.334 1.00 71.31 72 SER A C 1
ATOM 579 O O . SER A 1 72 ? 9.900 1.313 8.437 1.00 71.31 72 SER A O 1
ATOM 581 N N . ASN A 1 73 ? 8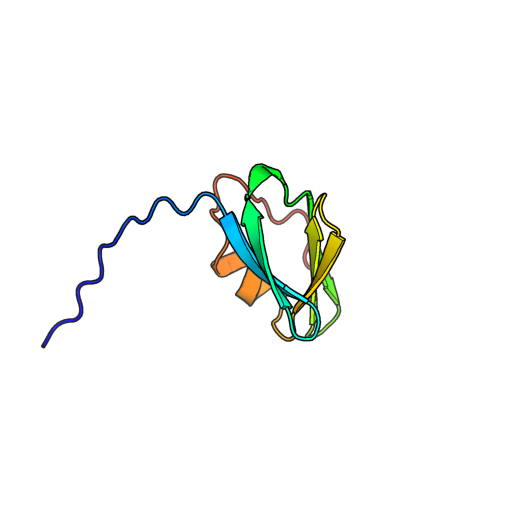.911 -0.591 9.110 1.00 71.94 73 ASN A N 1
ATOM 582 C CA . ASN A 1 73 ? 8.867 -1.284 7.824 1.00 71.94 73 ASN A CA 1
ATOM 583 C C . ASN A 1 73 ? 7.437 -1.699 7.404 1.00 71.94 73 ASN A C 1
ATOM 585 O O . ASN A 1 73 ? 7.295 -2.395 6.398 1.00 71.94 73 ASN A O 1
ATOM 589 N N . TYR A 1 74 ? 6.416 -1.301 8.183 1.00 70.56 74 TYR A N 1
ATOM 590 C CA . TYR A 1 74 ? 4.991 -1.615 7.993 1.00 70.56 74 TYR A CA 1
ATOM 591 C C . TYR A 1 74 ? 4.098 -0.438 8.400 1.00 70.56 74 TYR A C 1
ATOM 593 O O . TYR A 1 74 ? 4.179 -0.018 9.582 1.00 70.56 74 TYR A O 1
#

Radius of gyration: 13.23 Å; chains: 1; bounding box: 27×42×31 Å

Sequence (74 aa):
MKKNTNSVNSTKGMYLKNNDHLEYVGFPDILYLKGENNYCTVYAKSGDYLYNESLKEVAAQLPKNLFIQSHSNY

Secondary structure (DSSP, 8-state):
-----------SEEEEEETTEEEEEEGGGEEEEEEETTEEEEEETTEEEEESS-HHHHHHHS-TTT----STT-

pLDDT: mean 79.34, std 15.41, range [35.94, 92.5]